Protein AF-A0A959ICY2-F1 (afdb_monomer_lite)

Sequence (120 aa):
MSKNLSSLSGRKGLTDNLFERIGELSEKNGAPDKQDLQKLAEEFLVGPANVYGSSTFYDFTRPENQGKKVYVCNGTACMVAGTQDGLKKELAKHFAPEEIGEMCCLGRCHENGAFFYDGR

pLDDT: mean 92.26, std 6.32, range [47.78, 98.12]

Foldseek 3Di:
DDDDPVCLQPVVDPVDGLLVQLLVCLVPFQEHDLVSLVVSCVVSVHDSVVSLVSQCPDRSHRPLQGQAFKAWEPEPLLVVLVCRVVLLVVVVVPDPNSNYHYDYDDVPSVVSRDMDGPRD

Structure (mmCIF, N/CA/C/O backbone):
data_AF-A0A959ICY2-F1
#
_entry.id   AF-A0A959ICY2-F1
#
loop_
_atom_site.group_PDB
_atom_site.id
_atom_site.type_symbol
_atom_site.label_atom_id
_atom_site.label_alt_id
_atom_site.label_comp_id
_atom_site.label_asym_id
_atom_site.label_entity_id
_atom_site.label_seq_id
_atom_site.pdbx_PDB_ins_code
_atom_site.Cartn_x
_atom_site.Cartn_y
_atom_site.Cartn_z
_atom_site.occupancy
_atom_site.B_iso_or_equiv
_atom_site.auth_seq_id
_atom_site.auth_comp_id
_atom_site.auth_asym_id
_atom_site.auth_atom_id
_atom_site.pdbx_PDB_model_num
ATOM 1 N N . MET A 1 1 ? -13.993 3.990 32.971 1.00 47.78 1 MET A N 1
ATOM 2 C CA . MET A 1 1 ? -12.517 3.884 33.033 1.00 47.78 1 MET A CA 1
ATOM 3 C C . MET A 1 1 ? -11.969 4.125 31.643 1.00 47.78 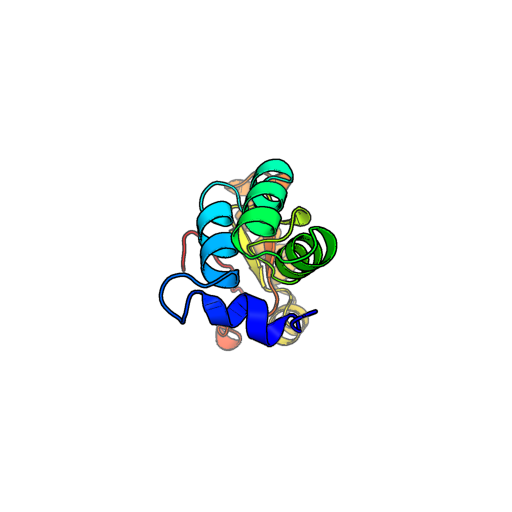1 MET A C 1
ATOM 5 O O . MET A 1 1 ? -12.411 3.431 30.733 1.00 47.78 1 MET A O 1
ATOM 9 N N . SER A 1 2 ? -11.057 5.084 31.463 1.00 57.38 2 SER A N 1
ATOM 10 C CA . SER A 1 2 ? -10.283 5.143 30.221 1.00 57.38 2 SER A CA 1
ATOM 11 C C . SER A 1 2 ? -9.389 3.902 30.169 1.00 57.38 2 SER A C 1
ATOM 13 O O . SER A 1 2 ? -8.696 3.577 31.132 1.00 57.38 2 SER A O 1
ATOM 15 N N . LYS A 1 3 ? -9.477 3.146 29.078 1.00 78.62 3 LYS A N 1
ATOM 16 C CA . LYS A 1 3 ? -8.552 2.050 28.784 1.00 78.62 3 LYS A CA 1
ATOM 17 C C . LYS A 1 3 ? -7.553 2.566 27.758 1.00 78.62 3 LYS A C 1
ATOM 19 O O . LYS A 1 3 ? -7.921 3.356 26.892 1.00 78.62 3 LYS A O 1
ATOM 24 N N . ASN A 1 4 ? -6.295 2.158 27.876 1.00 89.44 4 ASN A N 1
ATOM 25 C CA . ASN A 1 4 ? -5.293 2.506 26.872 1.00 89.44 4 ASN A CA 1
ATOM 26 C C . ASN A 1 4 ? -5.572 1.769 25.545 1.00 89.44 4 ASN A C 1
ATOM 28 O O . ASN A 1 4 ? -6.324 0.792 25.507 1.00 89.44 4 ASN A O 1
ATOM 32 N N . LEU A 1 5 ? -4.961 2.242 24.455 1.00 87.44 5 LEU A N 1
ATOM 33 C CA . LEU A 1 5 ? -5.186 1.702 23.109 1.00 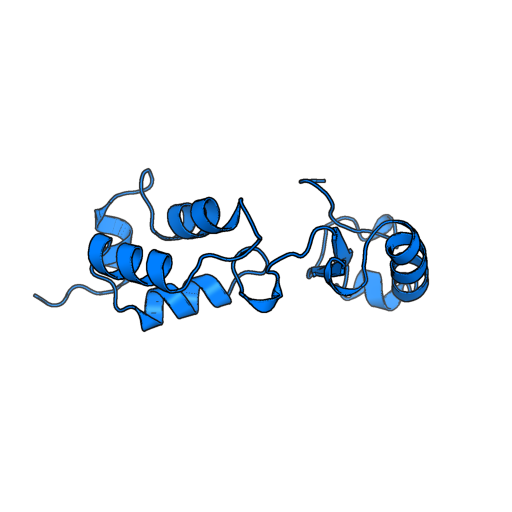87.44 5 LEU A CA 1
ATOM 34 C C . LEU A 1 5 ? -4.831 0.217 23.002 1.00 87.44 5 LEU A C 1
ATOM 36 O O . LEU A 1 5 ? -5.570 -0.544 22.386 1.00 87.44 5 LEU A O 1
ATOM 40 N N . SER A 1 6 ? -3.752 -0.216 23.655 1.00 85.50 6 SER A N 1
ATOM 41 C CA . SER A 1 6 ? -3.345 -1.624 23.680 1.00 85.50 6 SER A CA 1
ATOM 42 C C . SER A 1 6 ? -4.409 -2.516 24.325 1.00 85.50 6 SER A C 1
ATOM 44 O O . SER A 1 6 ? -4.728 -3.577 23.798 1.00 85.50 6 SER A O 1
ATOM 46 N N . SER A 1 7 ? -5.016 -2.073 25.430 1.00 89.31 7 SER A N 1
ATOM 47 C CA . SER A 1 7 ? -6.097 -2.799 26.104 1.00 89.31 7 SER A CA 1
ATOM 48 C C . SER A 1 7 ? -7.382 -2.836 25.277 1.00 89.31 7 SER A C 1
ATOM 50 O O . SER A 1 7 ? -8.113 -3.822 25.354 1.00 89.31 7 SER A O 1
ATOM 52 N N . LEU A 1 8 ? -7.674 -1.775 24.521 1.00 88.06 8 LEU A N 1
ATOM 53 C CA . LEU A 1 8 ? -8.831 -1.713 23.628 1.00 88.06 8 LEU A CA 1
ATOM 54 C C . LEU A 1 8 ? -8.654 -2.639 22.423 1.00 88.06 8 LEU A C 1
ATOM 56 O O . LEU A 1 8 ? -9.523 -3.469 22.173 1.00 88.06 8 LEU A O 1
ATOM 60 N N . SER A 1 9 ? -7.501 -2.563 21.756 1.00 85.62 9 SER A N 1
ATOM 61 C CA . SER A 1 9 ? -7.153 -3.429 20.627 1.00 85.62 9 SER A CA 1
ATOM 62 C C . SER A 1 9 ? -7.152 -4.910 21.029 1.00 85.62 9 SER A C 1
ATOM 64 O O . SER A 1 9 ? -7.782 -5.735 20.375 1.00 85.62 9 SER A O 1
ATOM 66 N N . GLY A 1 10 ? -6.565 -5.249 22.183 1.00 86.38 10 GLY A N 1
ATOM 67 C CA . GLY A 1 10 ? -6.529 -6.627 22.682 1.00 86.38 10 GLY A CA 1
ATOM 68 C C . GLY A 1 10 ? -7.867 -7.181 23.193 1.00 86.38 10 GLY A C 1
ATOM 69 O O . GLY A 1 10 ? -7.956 -8.374 23.474 1.00 86.38 10 GLY A O 1
ATOM 70 N N . ARG A 1 11 ? -8.921 -6.361 23.332 1.00 87.75 11 ARG A N 1
ATOM 71 C CA . ARG A 1 11 ? -10.208 -6.782 23.923 1.00 87.75 11 ARG A CA 1
ATOM 72 C C . ARG A 1 11 ? -10.913 -7.869 23.111 1.00 87.75 11 ARG A C 1
ATOM 74 O O . ARG A 1 11 ? -11.597 -8.703 23.699 1.00 87.75 11 ARG A O 1
ATOM 81 N N . LYS A 1 12 ? -10.787 -7.819 21.785 1.00 87.00 12 LYS A N 1
ATOM 82 C CA . LYS A 1 12 ? -11.383 -8.788 20.856 1.00 87.00 12 LYS A CA 1
ATOM 83 C C . LYS A 1 12 ? -10.501 -10.036 20.651 1.00 87.00 12 LYS A C 1
ATOM 85 O O . LYS A 1 12 ? -10.930 -10.989 20.012 1.00 87.00 12 LYS A O 1
ATOM 90 N N . GLY A 1 13 ? -9.313 -10.076 21.265 1.00 87.50 13 GLY A N 1
ATOM 91 C CA . GLY A 1 13 ? -8.365 -11.183 21.143 1.00 87.50 13 GLY A CA 1
ATOM 92 C C . GLY A 1 13 ? -7.574 -11.152 19.834 1.00 87.50 13 GLY A C 1
ATOM 93 O O . GLY A 1 13 ? -7.548 -10.146 19.133 1.00 87.50 13 GLY A O 1
ATOM 94 N N . LEU A 1 14 ? -6.893 -12.259 19.526 1.00 85.38 14 LEU A N 1
ATOM 95 C CA . LEU A 1 14 ? -6.075 -12.386 18.312 1.00 85.38 14 LEU A CA 1
ATOM 96 C C . LEU A 1 14 ? -6.900 -12.732 17.066 1.00 85.38 14 LEU A C 1
ATOM 98 O O . LEU A 1 14 ? -6.459 -12.442 15.964 1.00 85.38 14 LEU A O 1
ATOM 102 N N . THR A 1 15 ? -8.081 -13.331 17.243 1.00 86.12 15 THR A N 1
ATOM 103 C CA . THR A 1 15 ? -8.941 -13.819 16.151 1.00 86.12 15 THR A CA 1
ATOM 104 C C . THR A 1 15 ? -9.741 -12.728 15.446 1.00 86.12 15 THR A C 1
ATOM 106 O O . THR A 1 15 ? -10.171 -12.932 14.324 1.00 86.12 15 THR A O 1
ATOM 109 N N . ASP A 1 16 ? -10.015 -11.615 16.127 1.00 89.81 16 ASP A N 1
ATOM 110 C CA . ASP A 1 16 ? -10.754 -10.466 15.590 1.00 89.81 16 ASP A CA 1
ATOM 111 C C . ASP A 1 16 ? -9.983 -9.199 15.970 1.00 89.81 16 ASP A C 1
ATOM 113 O O . ASP A 1 16 ? -10.372 -8.444 16.860 1.00 89.81 16 ASP A O 1
ATOM 117 N N . ASN A 1 17 ? -8.792 -9.033 15.393 1.00 92.25 17 ASN A N 1
ATOM 118 C CA . ASN A 1 17 ? -7.896 -7.935 15.745 1.00 92.25 17 ASN A CA 1
ATOM 119 C C . ASN A 1 17 ? -8.017 -6.765 14.753 1.00 92.25 17 ASN A C 1
ATOM 121 O O . ASN A 1 17 ? -8.251 -6.947 13.561 1.00 92.25 17 ASN A O 1
ATOM 125 N N . LEU A 1 18 ? -7.813 -5.543 15.254 1.00 93.25 18 LEU A N 1
ATOM 126 C CA . LEU A 1 18 ? -7.998 -4.309 14.482 1.00 93.25 18 LEU A CA 1
ATOM 127 C C . LEU A 1 18 ? -7.155 -4.268 13.195 1.00 93.25 18 LEU A C 1
ATOM 129 O O . LEU A 1 18 ? -7.618 -3.752 12.183 1.00 93.25 18 LEU A O 1
ATOM 133 N N . PHE A 1 19 ? -5.924 -4.782 13.228 1.00 93.12 19 PHE A N 1
ATOM 134 C CA . PHE A 1 19 ? -5.002 -4.702 12.092 1.00 93.12 19 PHE A CA 1
ATOM 135 C C . PHE A 1 19 ? -5.399 -5.651 10.963 1.00 93.12 19 PHE A C 1
ATOM 137 O O . PHE A 1 19 ? -5.370 -5.253 9.802 1.00 93.12 19 PHE A O 1
ATOM 144 N N . GLU A 1 20 ? -5.825 -6.866 11.299 1.00 93.62 20 GLU A N 1
ATOM 145 C CA . GLU A 1 20 ? -6.365 -7.827 10.336 1.00 93.62 20 GLU A CA 1
ATOM 146 C C . GLU A 1 20 ? -7.626 -7.276 9.672 1.00 93.62 20 GLU A C 1
ATOM 148 O O . GLU A 1 20 ? -7.705 -7.255 8.451 1.00 93.62 20 GLU A O 1
ATOM 153 N N . ARG A 1 21 ? -8.537 -6.673 10.446 1.00 94.25 21 ARG A N 1
ATOM 154 C CA . ARG A 1 21 ? -9.739 -6.022 9.899 1.00 94.25 21 ARG A CA 1
ATOM 155 C C . ARG A 1 21 ? -9.416 -4.855 8.960 1.00 94.25 21 ARG A C 1
ATOM 157 O O . ARG A 1 21 ? -10.099 -4.671 7.957 1.00 94.25 21 ARG A O 1
ATOM 164 N N . ILE A 1 22 ? -8.379 -4.066 9.255 1.00 95.31 22 ILE A N 1
ATOM 165 C CA . ILE A 1 22 ? -7.882 -3.028 8.332 1.00 95.31 22 ILE A CA 1
ATOM 166 C C . ILE A 1 22 ? -7.338 -3.675 7.046 1.00 95.31 22 ILE A C 1
ATOM 168 O O . ILE A 1 22 ? -7.634 -3.192 5.951 1.00 95.31 22 ILE A O 1
ATOM 172 N N . GLY A 1 23 ? -6.574 -4.764 7.166 1.00 94.31 23 GLY A N 1
ATOM 173 C CA . GLY A 1 23 ? -6.046 -5.528 6.033 1.00 94.31 23 GLY A CA 1
AT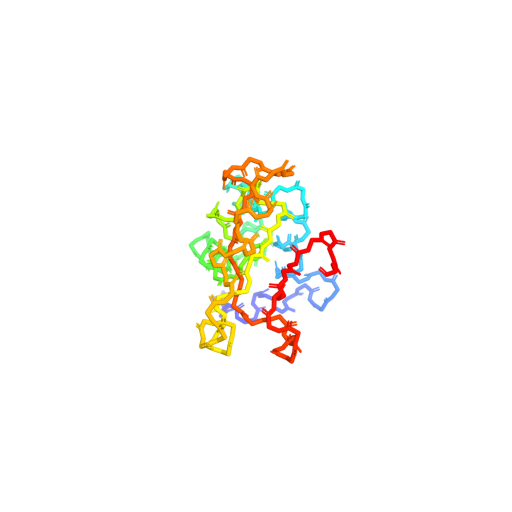OM 174 C C . GLY A 1 23 ? -7.150 -6.087 5.133 1.00 94.31 23 GLY A C 1
ATOM 175 O O . GLY A 1 23 ? -7.153 -5.800 3.940 1.00 94.31 23 GLY A O 1
ATOM 176 N N . GLU A 1 24 ? -8.135 -6.777 5.711 1.00 94.00 24 GLU A N 1
ATOM 177 C CA . GLU A 1 24 ? -9.301 -7.341 5.011 1.00 94.00 24 GLU A CA 1
ATOM 178 C C . GLU A 1 24 ? -10.069 -6.280 4.210 1.00 94.00 24 GLU A C 1
ATOM 180 O O . GLU A 1 24 ? -10.441 -6.495 3.056 1.00 94.00 24 GLU A O 1
ATOM 185 N N . LEU A 1 25 ? -10.291 -5.097 4.795 1.00 94.62 25 LEU A N 1
ATOM 186 C CA . LEU A 1 25 ? -10.945 -3.991 4.087 1.00 94.62 25 LEU A CA 1
ATOM 187 C C . LEU A 1 25 ? -10.105 -3.458 2.917 1.00 94.62 25 LEU A C 1
ATOM 189 O O . LEU A 1 25 ? -10.662 -2.919 1.962 1.00 94.62 25 LEU A O 1
ATOM 193 N N . SER A 1 26 ? -8.783 -3.613 2.985 1.00 93.44 26 SER A N 1
ATOM 194 C CA . SER A 1 26 ? -7.844 -3.138 1.967 1.00 93.44 26 SER A CA 1
ATOM 195 C C . SER A 1 26 ? -7.678 -4.115 0.800 1.00 93.44 26 SER A C 1
ATOM 197 O O . SER A 1 26 ? -7.251 -3.693 -0.271 1.00 93.44 26 SER A O 1
ATOM 199 N N . GLU A 1 27 ? -8.056 -5.391 0.942 1.00 90.19 27 GLU A N 1
ATOM 200 C CA . GLU A 1 27 ? -7.868 -6.420 -0.099 1.00 90.19 27 GLU A CA 1
ATOM 201 C C . GLU A 1 27 ? -8.535 -6.072 -1.438 1.00 90.19 27 GLU A C 1
ATOM 203 O O . GLU A 1 27 ? -8.062 -6.474 -2.500 1.00 90.19 27 GLU A O 1
ATOM 208 N N . LYS A 1 28 ? -9.635 -5.310 -1.414 1.00 84.31 28 LYS A N 1
ATOM 209 C CA . LYS A 1 28 ? -10.396 -4.992 -2.631 1.00 84.31 28 LYS A CA 1
ATOM 210 C C . LYS A 1 28 ? -9.709 -3.981 -3.543 1.00 84.31 28 LYS A C 1
ATOM 212 O O . LYS A 1 28 ? -9.838 -4.083 -4.760 1.00 84.31 28 LYS A O 1
ATOM 217 N N . ASN A 1 29 ? -9.084 -2.955 -2.977 1.00 84.56 29 ASN A N 1
ATOM 218 C CA . ASN A 1 29 ? -8.628 -1.784 -3.732 1.00 84.56 29 ASN A CA 1
ATOM 219 C C . ASN A 1 29 ? -7.316 -1.178 -3.203 1.00 84.56 29 ASN A C 1
ATOM 221 O O . ASN A 1 29 ? -6.921 -0.129 -3.701 1.00 84.56 29 ASN A O 1
ATOM 225 N N . GLY A 1 30 ? -6.651 -1.796 -2.225 1.00 87.75 30 GLY A N 1
ATOM 226 C CA . GLY A 1 30 ? -5.381 -1.342 -1.651 1.00 87.75 30 GLY A CA 1
ATOM 227 C C . GLY A 1 30 ? -5.493 -0.295 -0.538 1.00 87.75 30 GLY A C 1
ATOM 228 O O . GLY A 1 30 ? -4.461 0.124 -0.019 1.00 87.75 30 GLY A O 1
ATOM 229 N N . ALA A 1 31 ? -6.703 0.148 -0.170 1.00 92.75 31 ALA A N 1
ATOM 230 C CA . ALA A 1 31 ? -6.913 1.029 0.980 1.00 92.75 31 ALA A CA 1
ATOM 231 C C . ALA A 1 31 ? -8.385 1.048 1.440 1.00 92.75 31 ALA A C 1
ATOM 233 O O . ALA A 1 31 ? -9.288 1.186 0.615 1.00 92.75 31 ALA A O 1
ATOM 234 N N . PRO A 1 32 ? -8.657 1.021 2.751 1.00 93.81 32 PRO A N 1
ATOM 235 C CA . PRO A 1 32 ? -10.017 1.072 3.265 1.00 93.81 32 PRO A CA 1
ATOM 236 C C . PRO A 1 32 ? -10.601 2.487 3.142 1.00 93.81 32 PRO A C 1
ATOM 238 O O . PRO A 1 32 ? -9.916 3.493 3.352 1.00 93.81 32 PRO A O 1
ATOM 241 N N . ASP A 1 33 ? -11.901 2.578 2.869 1.00 92.94 33 ASP A N 1
ATOM 242 C CA . ASP A 1 33 ? -12.587 3.866 2.804 1.00 92.94 33 ASP A CA 1
ATOM 243 C C . ASP A 1 33 ? -12.751 4.489 4.198 1.00 92.94 33 ASP A C 1
ATOM 245 O O . ASP A 1 33 ? -12.910 3.810 5.217 1.00 92.94 33 ASP A O 1
ATOM 249 N N . LYS A 1 34 ? -12.804 5.827 4.256 1.00 92.94 34 LYS A N 1
ATOM 250 C CA . LYS A 1 34 ? -12.966 6.571 5.522 1.00 92.94 34 LYS A CA 1
ATOM 251 C C . LYS A 1 34 ? -14.204 6.143 6.315 1.00 92.94 34 LYS A C 1
ATOM 253 O O . LYS A 1 34 ? -14.175 6.157 7.542 1.00 92.94 34 LYS A O 1
ATOM 258 N N . GLN A 1 35 ? -15.285 5.777 5.624 1.00 95.56 35 GLN A N 1
ATOM 259 C CA . GLN A 1 35 ? -16.513 5.305 6.264 1.00 95.56 35 GLN A CA 1
ATOM 260 C C . GLN A 1 35 ? -16.318 3.955 6.961 1.00 95.56 35 GLN A C 1
ATOM 262 O O . GLN A 1 35 ? -16.881 3.743 8.032 1.00 95.56 35 GLN A O 1
ATOM 267 N N . ASP A 1 36 ? -15.512 3.059 6.398 1.00 95.56 36 ASP A N 1
ATOM 268 C CA . ASP A 1 36 ? -15.265 1.750 7.000 1.00 95.56 36 ASP A CA 1
ATOM 269 C C . ASP A 1 36 ? -14.276 1.847 8.163 1.00 95.56 36 ASP A C 1
ATOM 271 O O . ASP A 1 36 ? -14.499 1.242 9.212 1.00 95.56 36 ASP A O 1
ATOM 275 N N . LEU A 1 37 ? -13.266 2.717 8.053 1.00 95.69 37 LEU A N 1
ATOM 276 C CA . LEU A 1 37 ? -12.391 3.055 9.181 1.00 95.69 37 LEU A CA 1
ATOM 277 C C . LEU A 1 37 ? -13.168 3.680 10.351 1.00 95.69 37 LEU A C 1
ATOM 279 O O . LEU A 1 37 ? -12.867 3.399 11.511 1.00 95.69 37 LEU A O 1
ATOM 283 N N . GLN A 1 38 ? -14.188 4.495 10.064 1.00 96.81 38 GLN A N 1
ATOM 284 C CA . GLN A 1 38 ? -15.066 5.065 11.087 1.00 96.81 38 GLN A CA 1
ATOM 285 C C . GLN A 1 38 ? -15.884 3.979 11.804 1.00 96.81 38 GLN A C 1
ATOM 287 O O . GLN A 1 38 ? -15.957 3.983 13.032 1.00 96.81 38 GLN A O 1
ATOM 292 N N . LYS A 1 39 ? -16.441 3.010 11.067 1.00 97.06 39 LYS A N 1
ATOM 293 C CA . LYS A 1 39 ? -17.151 1.865 11.668 1.00 97.06 39 LYS A CA 1
ATOM 294 C C . LYS A 1 39 ? -16.221 1.021 12.544 1.00 97.06 39 LYS A C 1
ATOM 296 O O . LYS A 1 39 ? -16.603 0.645 13.648 1.00 97.06 39 LYS A O 1
ATOM 301 N N . LEU A 1 40 ? -14.987 0.769 12.094 1.00 95.56 40 LEU A N 1
ATOM 302 C CA . LEU A 1 40 ? -13.987 0.048 12.891 1.00 95.56 40 LEU A CA 1
ATOM 303 C C . LEU A 1 40 ? -13.617 0.793 14.177 1.00 95.56 40 LEU A C 1
ATOM 305 O O . LEU A 1 40 ? -13.476 0.175 15.231 1.00 95.56 40 LEU A O 1
ATOM 309 N N . ALA A 1 41 ? -13.481 2.117 14.113 1.00 95.56 41 ALA A N 1
ATOM 310 C CA . ALA A 1 41 ? -13.217 2.947 15.285 1.00 95.56 41 ALA A CA 1
ATOM 311 C C . ALA A 1 41 ? -14.304 2.778 16.361 1.00 95.56 41 ALA A C 1
ATOM 313 O O . ALA A 1 41 ? -13.995 2.585 17.541 1.00 95.56 41 ALA A O 1
ATOM 314 N N . GLU A 1 42 ? -15.571 2.775 15.946 1.00 95.56 42 GLU A N 1
ATOM 315 C CA . GLU A 1 42 ? -16.717 2.541 16.828 1.00 95.56 42 GLU A CA 1
ATOM 316 C C . GLU A 1 42 ? -16.727 1.112 17.390 1.00 95.56 42 GLU A C 1
ATOM 318 O O . GLU A 1 42 ? -16.907 0.930 18.595 1.00 95.56 42 GLU A O 1
ATOM 323 N N . GLU A 1 43 ? -16.458 0.104 16.558 1.00 94.31 43 GLU A N 1
ATOM 324 C CA . GLU A 1 43 ? -16.447 -1.302 16.972 1.00 94.31 43 GLU A CA 1
ATOM 325 C C . GLU A 1 43 ? -15.357 -1.612 18.015 1.00 94.31 43 GLU A C 1
ATOM 327 O O . GLU A 1 43 ? -15.611 -2.275 19.028 1.00 94.31 43 GLU A O 1
ATOM 332 N N . PHE A 1 44 ? -14.139 -1.115 17.792 1.00 93.62 44 PHE A N 1
ATOM 333 C CA . PHE A 1 44 ? -12.993 -1.355 18.673 1.00 93.62 44 PHE A CA 1
ATOM 334 C C . PHE A 1 44 ? -12.908 -0.353 19.834 1.00 93.62 44 PHE A C 1
ATOM 336 O O . PHE A 1 44 ? -12.049 -0.491 20.709 1.00 93.62 44 PHE A O 1
ATOM 343 N N . LEU A 1 45 ? -13.818 0.629 19.885 1.00 93.75 45 LEU A N 1
ATOM 344 C CA . LEU A 1 45 ? -13.821 1.743 20.841 1.00 93.75 45 LEU A CA 1
ATOM 345 C C . LEU A 1 45 ? -12.505 2.539 20.829 1.00 93.75 45 LEU A C 1
ATOM 347 O O . LEU A 1 45 ? -12.055 3.038 21.863 1.00 93.75 45 LEU A O 1
ATOM 351 N N . VAL A 1 46 ? -11.881 2.646 19.656 1.00 93.06 46 VAL A N 1
ATOM 352 C CA . VAL A 1 46 ? -10.628 3.369 19.422 1.00 93.06 46 VAL A CA 1
ATOM 353 C C . VAL A 1 46 ? -10.943 4.656 18.667 1.00 93.06 46 VAL A C 1
ATOM 355 O O . VAL A 1 46 ? -11.762 4.666 17.759 1.00 93.06 46 VAL A O 1
ATOM 358 N N . GLY A 1 47 ? -10.292 5.766 19.022 1.00 94.25 47 GLY A N 1
ATOM 359 C CA . GLY A 1 47 ? -10.520 7.041 18.333 1.00 94.25 47 GLY A CA 1
ATOM 360 C C . GLY A 1 47 ? -10.254 6.949 16.815 1.00 94.25 47 GLY A C 1
ATOM 361 O O . GLY A 1 47 ? -9.224 6.379 16.442 1.00 94.25 47 GLY A O 1
ATOM 362 N N . PRO A 1 48 ? -11.090 7.559 15.946 1.00 95.50 48 PRO A N 1
ATOM 363 C CA . PRO A 1 48 ? -10.940 7.479 14.486 1.00 95.50 48 PRO A CA 1
ATOM 364 C C . PRO A 1 48 ? -9.560 7.895 13.972 1.00 95.50 48 PRO A C 1
ATOM 366 O O . PRO A 1 48 ? -9.036 7.287 13.046 1.00 95.50 48 PRO A O 1
ATOM 369 N N . ALA A 1 49 ? -8.927 8.881 14.616 1.00 95.19 49 ALA A N 1
ATOM 370 C CA . ALA A 1 49 ? -7.574 9.315 14.275 1.00 95.19 49 ALA A CA 1
ATOM 371 C C . ALA A 1 49 ? -6.525 8.200 14.444 1.00 95.19 49 ALA A C 1
ATOM 373 O O . ALA A 1 49 ? -5.613 8.096 13.630 1.00 95.19 49 ALA A O 1
ATOM 374 N N . ASN A 1 50 ? -6.663 7.343 15.462 1.00 94.44 50 ASN A N 1
ATOM 375 C CA . ASN A 1 50 ? -5.738 6.229 15.685 1.00 94.44 50 ASN A CA 1
ATOM 376 C C . ASN A 1 50 ? -5.953 5.111 14.658 1.00 94.44 50 ASN A C 1
ATOM 378 O O . ASN A 1 50 ? -4.983 4.528 14.182 1.00 94.44 50 ASN A O 1
ATOM 382 N N . VAL A 1 51 ? -7.212 4.826 14.304 1.00 95.25 51 VAL A N 1
ATOM 383 C CA . VAL A 1 51 ? -7.542 3.832 13.271 1.00 95.25 51 VAL A CA 1
ATOM 384 C C . VAL A 1 51 ? -7.049 4.304 11.902 1.00 95.25 51 VAL A C 1
ATOM 386 O O . VAL A 1 51 ? -6.345 3.564 11.221 1.00 95.25 51 VAL A O 1
ATOM 389 N N . TYR A 1 52 ? -7.321 5.562 11.543 1.00 95.62 52 TYR A N 1
ATOM 390 C CA . TYR A 1 52 ? -6.812 6.167 10.314 1.00 95.62 52 TYR A CA 1
ATOM 391 C C . TYR A 1 52 ? -5.281 6.183 10.282 1.00 95.62 52 TYR A C 1
ATOM 393 O O . TYR A 1 52 ? -4.693 5.691 9.327 1.00 95.62 52 TYR A O 1
ATOM 401 N N . GLY A 1 53 ? -4.632 6.660 11.349 1.00 95.12 53 GLY A N 1
ATOM 402 C CA . GLY A 1 53 ? -3.171 6.693 11.437 1.00 95.12 53 GLY A CA 1
ATOM 403 C C . GLY A 1 53 ? -2.530 5.310 11.302 1.00 95.12 53 GLY A C 1
ATOM 404 O O . GLY A 1 53 ? -1.522 5.171 10.612 1.00 95.12 53 GLY A O 1
ATOM 405 N N . SER A 1 54 ? -3.148 4.279 11.889 1.00 94.06 54 SER A N 1
ATOM 406 C CA . SER A 1 54 ? -2.701 2.888 11.734 1.00 94.06 54 SER A CA 1
ATOM 407 C C . SER A 1 54 ? -2.852 2.409 10.288 1.00 94.06 54 SER A C 1
ATOM 409 O O . SER A 1 54 ? -1.926 1.815 9.746 1.00 94.06 54 SER A O 1
ATOM 411 N N . SER A 1 55 ? -3.983 2.711 9.639 1.00 94.69 55 SER A N 1
ATOM 412 C CA . SER A 1 55 ? -4.225 2.356 8.234 1.00 94.69 55 SER A CA 1
ATOM 413 C C . SER A 1 55 ? -3.234 3.030 7.289 1.00 94.69 55 SER A C 1
ATOM 415 O O . SER A 1 55 ? -2.741 2.400 6.364 1.00 94.69 55 SER A O 1
ATOM 417 N N . THR A 1 56 ? -2.886 4.295 7.515 1.00 94.69 56 THR A N 1
ATOM 418 C CA . THR A 1 56 ? -1.953 5.020 6.636 1.00 94.69 56 THR A CA 1
ATOM 419 C C . THR A 1 56 ? -0.488 4.625 6.818 1.00 94.69 56 THR A C 1
ATOM 421 O O . THR A 1 56 ? 0.358 5.066 6.047 1.00 94.69 56 THR A O 1
ATOM 424 N N . PHE A 1 57 ? -0.161 3.840 7.849 1.00 93.00 57 PHE A N 1
ATOM 425 C CA . PHE A 1 57 ? 1.224 3.509 8.175 1.00 93.00 57 PHE A CA 1
ATOM 426 C C . PHE A 1 57 ? 1.815 2.428 7.262 1.00 93.00 57 PHE A C 1
ATOM 428 O O . PHE A 1 57 ? 2.997 2.489 6.929 1.00 93.00 57 PHE A O 1
ATOM 435 N N . TYR A 1 58 ? 1.014 1.436 6.867 1.00 90.44 58 TYR A N 1
ATOM 436 C CA . TYR A 1 58 ? 1.486 0.299 6.079 1.00 90.44 58 TYR A CA 1
ATOM 437 C C . TYR A 1 58 ? 1.262 0.514 4.583 1.00 90.44 58 TYR A C 1
ATOM 439 O O . TYR A 1 58 ? 0.265 1.103 4.166 1.00 90.44 58 TYR A O 1
ATOM 447 N N . ASP A 1 59 ? 2.173 -0.020 3.767 1.00 86.69 59 ASP A N 1
ATOM 448 C CA . ASP A 1 59 ? 2.123 0.109 2.310 1.00 86.69 59 ASP A CA 1
ATOM 449 C C . ASP A 1 59 ? 0.769 -0.366 1.751 1.00 86.69 59 ASP A C 1
ATOM 451 O O . ASP A 1 59 ? 0.120 0.359 1.011 1.00 86.69 59 ASP A O 1
ATOM 455 N N . PHE A 1 60 ? 0.276 -1.541 2.134 1.00 87.25 60 PHE A N 1
ATOM 456 C CA . PHE A 1 60 ? -0.937 -2.119 1.531 1.00 87.25 60 PHE A CA 1
ATOM 457 C C . PHE A 1 60 ? -2.269 -1.588 2.067 1.00 87.25 60 PHE A C 1
ATOM 459 O O . PHE A 1 60 ? -3.318 -2.091 1.677 1.00 87.25 60 PHE A O 1
ATOM 466 N N . THR A 1 61 ? -2.240 -0.612 2.974 1.00 93.38 61 THR A N 1
ATOM 467 C CA . THR A 1 61 ? -3.453 -0.078 3.613 1.00 93.38 61 THR A CA 1
ATOM 468 C C . THR A 1 61 ?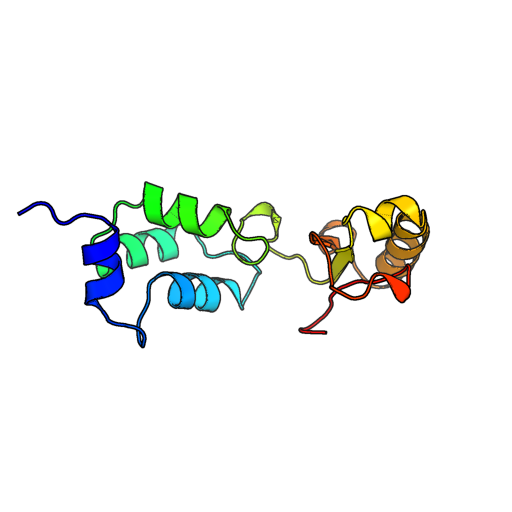 -3.528 1.449 3.550 1.00 93.38 61 THR A C 1
ATOM 470 O O . THR A 1 61 ? -4.489 2.043 4.052 1.00 93.38 61 THR A O 1
ATOM 473 N N . ARG A 1 62 ? -2.519 2.108 2.958 1.00 92.94 62 ARG A N 1
ATOM 474 C CA . ARG A 1 62 ? -2.472 3.568 2.830 1.00 92.94 62 ARG A CA 1
ATOM 475 C C . ARG A 1 62 ? -3.214 4.051 1.574 1.00 92.94 62 ARG A C 1
ATOM 477 O O . ARG A 1 62 ? -3.100 3.418 0.523 1.00 92.94 62 ARG A O 1
ATOM 484 N N . PRO A 1 63 ? -3.890 5.210 1.626 1.00 92.75 63 PRO A N 1
ATOM 485 C CA . PRO A 1 63 ? -4.623 5.771 0.489 1.00 92.75 63 PRO A CA 1
ATOM 486 C C . PRO A 1 63 ? -3.796 5.934 -0.793 1.00 92.75 63 PRO A C 1
ATOM 488 O O . PRO A 1 63 ? -4.315 5.773 -1.890 1.00 92.75 63 PRO A O 1
ATOM 491 N N . GLU A 1 64 ? -2.499 6.221 -0.685 1.00 91.44 64 GLU A N 1
ATOM 492 C CA . GLU A 1 64 ? -1.607 6.424 -1.834 1.00 91.44 64 GLU A CA 1
ATOM 493 C C . GLU A 1 64 ? -1.393 5.145 -2.657 1.00 91.44 64 GLU A C 1
ATOM 495 O O . GLU A 1 64 ? -1.012 5.211 -3.828 1.00 91.44 64 GLU A O 1
ATOM 500 N N . ASN A 1 65 ? -1.635 3.983 -2.044 1.00 90.12 65 ASN A N 1
ATOM 501 C CA . ASN A 1 65 ? -1.557 2.686 -2.699 1.00 90.12 65 ASN A CA 1
ATOM 502 C C . ASN A 1 65 ? -2.918 2.190 -3.209 1.00 90.12 65 ASN A C 1
ATOM 504 O O . ASN A 1 65 ? -2.994 1.097 -3.774 1.00 90.12 65 ASN A O 1
ATOM 508 N N . GLN A 1 66 ? -3.972 3.000 -3.084 1.00 91.94 66 GLN A N 1
ATOM 509 C CA . GLN A 1 66 ? -5.279 2.673 -3.628 1.00 91.94 66 GLN A CA 1
ATOM 510 C C . GLN A 1 66 ? -5.217 2.559 -5.161 1.00 91.94 66 GLN A C 1
ATOM 512 O O . GLN A 1 66 ? -4.694 3.435 -5.850 1.00 91.94 66 GLN A O 1
ATOM 517 N N . GLY A 1 67 ? -5.738 1.458 -5.704 1.00 92.38 67 GLY A N 1
ATOM 518 C CA . GLY A 1 67 ? -5.750 1.168 -7.142 1.00 92.38 67 GLY A CA 1
ATOM 519 C C . GLY A 1 67 ? -4.413 0.699 -7.726 1.00 92.38 67 GLY A C 1
ATOM 520 O O . GLY A 1 67 ? -4.356 0.377 -8.914 1.00 92.38 67 GLY A O 1
ATOM 521 N N . LYS A 1 68 ? -3.345 0.614 -6.922 1.00 94.06 68 LYS A N 1
ATOM 522 C CA . LYS A 1 68 ? -2.073 0.027 -7.359 1.00 94.06 68 LYS A CA 1
ATOM 523 C C . LYS A 1 68 ? -2.230 -1.482 -7.542 1.00 94.06 68 LYS A C 1
ATOM 525 O O . LYS A 1 68 ? -2.853 -2.153 -6.726 1.00 94.06 68 LYS A O 1
ATOM 530 N N . LYS A 1 69 ? -1.661 -2.012 -8.623 1.00 94.38 69 LYS A N 1
ATOM 531 C CA . LYS A 1 69 ? -1.710 -3.441 -8.980 1.00 94.38 69 LYS A CA 1
ATOM 532 C C . LYS A 1 69 ? -0.340 -4.098 -8.959 1.00 94.38 69 LYS A C 1
ATOM 534 O O . LYS A 1 69 ? -0.243 -5.293 -8.698 1.00 94.38 69 LYS A O 1
ATOM 539 N N . VAL A 1 70 ? 0.708 -3.330 -9.247 1.00 95.94 70 VAL A N 1
ATOM 540 C CA . VAL A 1 70 ? 2.091 -3.808 -9.292 1.00 95.94 70 VAL A CA 1
ATOM 541 C C . VAL A 1 70 ? 3.001 -2.840 -8.552 1.00 95.94 70 VAL A C 1
ATOM 543 O O . VAL A 1 70 ? 2.816 -1.627 -8.640 1.00 95.94 70 VAL A O 1
ATOM 546 N N . TYR A 1 71 ? 3.988 -3.363 -7.827 1.00 95.44 71 TYR A N 1
ATOM 547 C CA . TYR A 1 71 ? 4.869 -2.553 -6.988 1.00 95.44 71 TYR A CA 1
ATOM 548 C C . TYR A 1 71 ? 6.330 -2.792 -7.323 1.00 95.44 71 TYR A C 1
ATOM 550 O O . TYR A 1 71 ? 6.817 -3.916 -7.265 1.00 95.44 71 TYR A O 1
ATOM 558 N N . VAL A 1 72 ? 7.042 -1.719 -7.633 1.00 96.00 72 VAL A N 1
ATOM 559 C CA . VAL A 1 72 ? 8.471 -1.744 -7.942 1.00 96.00 72 VAL A CA 1
ATOM 560 C C . VAL A 1 72 ? 9.289 -1.638 -6.654 1.00 96.00 72 VAL A C 1
ATOM 562 O O . VAL A 1 72 ? 8.972 -0.830 -5.779 1.00 96.00 72 VAL A O 1
ATOM 565 N N . CYS A 1 73 ? 10.351 -2.440 -6.526 1.00 95.56 73 CYS A N 1
ATOM 566 C CA . CYS A 1 73 ? 11.249 -2.366 -5.375 1.00 95.56 73 CYS A CA 1
ATOM 567 C C . CYS A 1 73 ? 12.007 -1.030 -5.336 1.00 95.56 73 CYS A C 1
ATOM 569 O O . CYS A 1 73 ? 12.853 -0.768 -6.187 1.00 95.56 73 CYS A O 1
ATOM 571 N N . ASN A 1 74 ? 11.815 -0.230 -4.288 1.00 93.88 74 ASN A N 1
ATOM 572 C CA . ASN A 1 74 ? 12.619 0.980 -4.048 1.00 93.88 74 ASN A CA 1
ATOM 573 C C . ASN A 1 74 ? 13.621 0.820 -2.885 1.00 93.88 74 ASN A C 1
ATOM 575 O O . ASN A 1 74 ? 14.180 1.794 -2.383 1.00 93.88 74 ASN A O 1
ATOM 579 N N . GLY A 1 75 ? 13.882 -0.421 -2.459 1.00 93.75 75 GLY A N 1
ATOM 580 C CA . GLY A 1 75 ? 14.883 -0.716 -1.435 1.00 93.75 75 GLY A CA 1
ATOM 581 C C . GLY A 1 75 ? 16.303 -0.356 -1.887 1.00 93.75 75 GLY A C 1
ATOM 582 O O . GLY A 1 75 ? 16.619 -0.401 -3.075 1.00 93.75 75 GLY A O 1
ATOM 583 N N . THR A 1 76 ? 17.195 -0.064 -0.938 1.00 94.62 76 THR A N 1
ATOM 584 C CA . THR A 1 76 ? 18.554 0.436 -1.222 1.00 94.62 76 THR A CA 1
ATOM 585 C C . THR A 1 76 ? 19.324 -0.428 -2.222 1.00 94.62 76 THR A C 1
ATOM 587 O O . THR A 1 76 ? 19.921 0.106 -3.149 1.00 94.62 76 THR A O 1
ATOM 590 N N . ALA A 1 77 ? 19.275 -1.759 -2.092 1.00 95.25 77 ALA A N 1
ATOM 591 C CA . ALA A 1 77 ? 19.942 -2.664 -3.033 1.00 95.25 77 ALA A CA 1
ATOM 592 C C . ALA A 1 77 ? 19.371 -2.558 -4.462 1.00 95.25 77 ALA A C 1
ATOM 594 O O . ALA A 1 77 ? 20.132 -2.494 -5.422 1.00 95.25 77 ALA A O 1
ATOM 595 N N . CYS A 1 78 ? 18.043 -2.467 -4.596 1.00 95.06 78 CYS A N 1
ATOM 596 C CA . CYS A 1 78 ? 17.351 -2.288 -5.875 1.00 95.06 78 CYS A CA 1
ATOM 597 C C . CYS A 1 78 ? 17.720 -0.950 -6.539 1.00 95.06 78 CYS A C 1
ATOM 599 O O . CYS A 1 78 ? 17.929 -0.894 -7.751 1.00 95.06 78 CYS A O 1
ATOM 601 N N . MET A 1 79 ? 17.850 0.113 -5.738 1.00 94.25 79 MET A N 1
ATOM 602 C CA . MET A 1 79 ? 18.260 1.438 -6.210 1.00 94.25 79 MET A CA 1
ATOM 603 C C . MET A 1 79 ? 19.736 1.470 -6.630 1.00 94.25 79 MET A C 1
ATOM 605 O O . MET A 1 79 ? 20.057 2.039 -7.668 1.00 94.25 79 MET A O 1
ATOM 609 N N . VAL A 1 80 ? 20.625 0.811 -5.877 1.00 95.44 80 VAL A N 1
ATOM 610 C CA . VAL A 1 80 ? 22.055 0.681 -6.223 1.00 95.44 80 VAL A CA 1
ATOM 611 C C . VAL A 1 80 ? 22.257 -0.142 -7.497 1.00 95.44 80 VAL A C 1
ATOM 613 O O . VAL A 1 80 ? 23.136 0.183 -8.290 1.00 95.44 80 VAL A O 1
ATOM 616 N N . ALA A 1 81 ? 21.432 -1.167 -7.734 1.00 95.50 81 ALA A N 1
ATOM 617 C CA . ALA A 1 81 ? 21.471 -1.940 -8.975 1.00 95.50 81 ALA A CA 1
ATOM 618 C C . ALA A 1 81 ? 21.129 -1.099 -10.223 1.00 95.50 81 ALA A C 1
ATOM 620 O O . ALA A 1 81 ? 21.515 -1.467 -11.330 1.00 95.50 81 ALA A O 1
ATOM 621 N N . GLY A 1 82 ? 20.410 0.022 -10.063 1.00 95.31 82 GLY A N 1
ATOM 622 C CA . GLY A 1 82 ? 20.121 0.968 -11.149 1.00 95.31 82 GLY A CA 1
ATOM 623 C C . GLY A 1 82 ? 19.135 0.460 -12.209 1.00 95.31 82 GLY A C 1
ATOM 624 O O . GLY A 1 82 ? 19.005 1.053 -13.275 1.00 95.31 82 GLY A O 1
ATOM 625 N N . THR A 1 83 ? 18.426 -0.635 -11.942 1.00 95.50 83 THR A N 1
ATOM 626 C CA . THR A 1 83 ? 17.538 -1.311 -12.905 1.00 95.50 83 THR A CA 1
ATOM 627 C C . THR A 1 83 ? 16.078 -0.856 -12.844 1.00 95.50 83 THR A C 1
ATOM 629 O O . THR A 1 83 ? 15.293 -1.198 -13.731 1.00 95.50 83 THR A O 1
ATOM 632 N N . GLN A 1 84 ? 15.701 -0.074 -11.826 1.00 94.50 84 GLN A N 1
ATOM 633 C CA . GLN A 1 84 ? 14.303 0.280 -11.548 1.00 94.50 84 GLN A CA 1
ATOM 634 C C . GLN A 1 84 ? 13.652 1.081 -12.680 1.00 94.50 84 GLN A C 1
ATOM 636 O O . GLN A 1 84 ? 12.484 0.863 -12.987 1.00 94.50 84 GLN A O 1
ATOM 641 N N . ASP A 1 85 ? 14.405 1.951 -13.357 1.00 95.12 85 ASP A N 1
ATOM 642 C CA . ASP A 1 85 ? 13.888 2.721 -14.495 1.00 95.12 85 ASP A CA 1
ATOM 643 C C . ASP A 1 85 ? 13.559 1.827 -15.695 1.00 95.12 85 ASP A C 1
ATOM 645 O O . ASP A 1 85 ? 12.555 2.037 -16.378 1.00 95.12 85 ASP A O 1
ATOM 649 N N . GLY A 1 86 ? 14.392 0.813 -15.951 1.00 96.25 86 GLY A N 1
ATOM 650 C CA . GLY A 1 86 ? 14.131 -0.191 -16.982 1.00 96.25 86 GLY A CA 1
ATOM 651 C C . GLY A 1 86 ? 12.900 -1.024 -16.637 1.00 96.25 86 GLY A C 1
ATOM 652 O O . GLY A 1 86 ? 11.995 -1.158 -17.456 1.00 96.25 86 GLY A O 1
ATOM 653 N N . LEU A 1 87 ? 12.820 -1.495 -15.392 1.00 96.00 87 LEU A N 1
ATOM 654 C CA . LEU A 1 87 ? 11.685 -2.263 -14.887 1.00 96.00 87 LEU A CA 1
ATOM 655 C C . LEU A 1 87 ? 10.367 -1.477 -14.969 1.00 96.00 87 LEU A C 1
ATOM 657 O O . LEU A 1 87 ? 9.378 -1.996 -15.478 1.00 96.00 87 LEU A O 1
ATOM 661 N N . LYS A 1 88 ? 10.355 -0.204 -14.553 1.00 96.69 88 LYS A N 1
ATOM 662 C CA . LYS A 1 88 ? 9.179 0.676 -14.670 1.00 96.69 88 LYS A CA 1
ATOM 663 C C . LYS A 1 88 ? 8.722 0.832 -16.121 1.00 96.69 88 LYS A C 1
ATOM 665 O O . LYS A 1 88 ? 7.523 0.787 -16.382 1.00 96.69 88 LYS A O 1
ATOM 670 N N . LYS A 1 89 ? 9.654 0.982 -17.070 1.00 97.44 89 LYS A N 1
ATOM 671 C CA . LYS A 1 89 ? 9.333 1.067 -18.507 1.00 97.44 89 LYS A CA 1
ATOM 672 C C . LYS A 1 89 ? 8.732 -0.225 -19.049 1.00 97.44 89 LYS A C 1
ATOM 674 O O . LYS A 1 89 ? 7.819 -0.156 -19.865 1.00 97.44 89 LYS A O 1
ATOM 679 N N . GLU A 1 90 ? 9.226 -1.382 -18.616 1.00 97.19 90 GLU A N 1
ATOM 680 C CA . GLU A 1 90 ? 8.646 -2.671 -19.004 1.00 97.19 90 GLU A CA 1
ATOM 681 C C . GLU A 1 90 ? 7.243 -2.853 -18.413 1.00 97.19 90 GLU A C 1
ATOM 683 O O . GLU A 1 90 ? 6.311 -3.177 -19.144 1.00 97.19 90 GLU A O 1
ATOM 688 N N . LEU A 1 91 ? 7.051 -2.544 -17.127 1.00 97.56 91 LEU A N 1
ATOM 689 C CA . LEU A 1 91 ? 5.737 -2.615 -16.479 1.00 97.56 91 LEU A CA 1
ATOM 690 C C . LEU A 1 91 ? 4.712 -1.664 -17.110 1.00 97.56 91 LEU A C 1
ATOM 692 O O . LEU A 1 91 ? 3.552 -2.041 -17.260 1.00 97.56 91 LEU A O 1
ATOM 696 N N . ALA A 1 92 ? 5.134 -0.478 -17.557 1.00 97.69 92 ALA A N 1
ATOM 697 C CA . ALA A 1 92 ? 4.269 0.491 -18.235 1.00 97.69 92 ALA A CA 1
ATOM 698 C C . ALA A 1 92 ? 3.711 0.002 -19.588 1.00 97.69 92 ALA A C 1
ATOM 700 O O . ALA A 1 92 ? 2.813 0.628 -20.144 1.00 97.69 92 ALA A O 1
ATOM 701 N N . LYS A 1 93 ? 4.215 -1.116 -20.132 1.00 98.12 93 LYS A N 1
ATOM 702 C CA . LYS A 1 93 ? 3.622 -1.776 -21.310 1.00 98.12 93 LYS A CA 1
ATOM 703 C C . LYS A 1 93 ? 2.396 -2.624 -20.958 1.00 98.12 93 LYS A C 1
ATOM 705 O O . LYS A 1 93 ? 1.628 -2.970 -21.851 1.00 98.12 93 LYS A O 1
ATOM 710 N N . HIS A 1 94 ? 2.237 -2.980 -19.684 1.00 97.62 94 HIS A N 1
ATOM 711 C CA . HIS A 1 94 ? 1.212 -3.903 -19.192 1.00 97.62 94 HIS A CA 1
ATOM 712 C C . HIS A 1 94 ? 0.215 -3.244 -18.235 1.00 97.62 94 HIS A C 1
ATOM 714 O O . HIS A 1 94 ? -0.923 -3.698 -18.142 1.00 97.62 94 HIS A O 1
ATOM 720 N N . PHE A 1 95 ? 0.634 -2.184 -17.547 1.00 97.69 95 PHE A N 1
ATOM 721 C CA . PHE A 1 95 ? -0.148 -1.475 -16.541 1.00 97.69 95 PHE A CA 1
ATOM 722 C C . PHE A 1 95 ? -0.170 0.019 -16.838 1.00 97.69 95 PHE A C 1
ATOM 724 O O . PHE A 1 95 ? 0.807 0.572 -17.354 1.00 97.69 95 PHE A O 1
ATOM 731 N N . ALA A 1 96 ? -1.265 0.684 -16.477 1.00 97.44 96 ALA A N 1
ATOM 732 C CA . ALA A 1 96 ? -1.319 2.137 -16.537 1.00 97.44 96 ALA A CA 1
ATOM 733 C C . ALA A 1 96 ? -0.353 2.749 -15.498 1.00 97.44 96 ALA A C 1
ATOM 735 O O . ALA A 1 96 ? -0.124 2.143 -14.447 1.00 97.44 96 ALA A O 1
ATOM 736 N N . PRO A 1 97 ? 0.215 3.947 -15.736 1.00 95.50 97 PRO A N 1
ATOM 737 C CA . PRO A 1 97 ? 1.138 4.584 -14.791 1.00 95.50 97 PRO A CA 1
ATOM 738 C C . PRO A 1 97 ? 0.576 4.703 -13.366 1.00 95.50 97 PRO A C 1
ATOM 740 O O . PRO A 1 97 ? 1.291 4.507 -12.384 1.00 95.50 97 PRO A O 1
ATOM 743 N N . GLU A 1 98 ? -0.720 4.977 -13.245 1.00 95.19 98 GLU A N 1
ATOM 744 C CA . GLU A 1 98 ? -1.449 5.059 -11.985 1.00 95.19 98 GLU A CA 1
ATOM 745 C C . GLU A 1 98 ? -1.584 3.717 -11.258 1.00 95.19 98 GLU A C 1
ATOM 747 O O . GLU A 1 98 ? -1.733 3.732 -10.043 1.00 95.19 98 GLU A O 1
ATOM 752 N N . GLU A 1 99 ? -1.453 2.578 -11.939 1.00 96.06 99 GLU A N 1
ATOM 753 C CA . GLU A 1 99 ? -1.506 1.233 -11.346 1.00 96.06 99 GLU A CA 1
ATOM 754 C C . GLU A 1 99 ? -0.134 0.760 -10.838 1.00 96.06 99 GLU A C 1
ATOM 756 O O . GLU A 1 99 ? -0.049 -0.239 -10.118 1.00 96.06 99 GLU A O 1
ATOM 761 N N . IL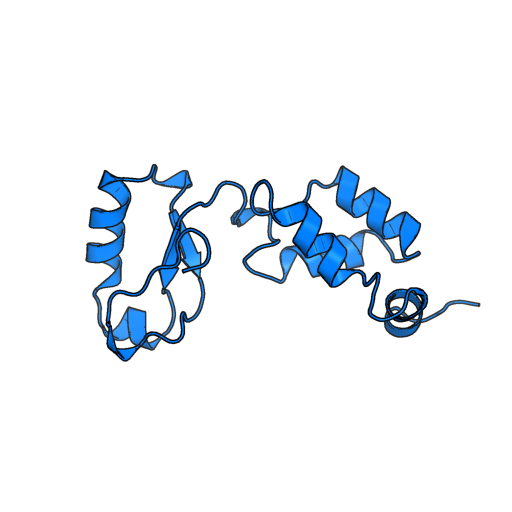E A 1 100 ? 0.942 1.474 -11.186 1.00 96.00 100 ILE A N 1
ATOM 762 C CA . ILE A 1 100 ? 2.312 1.157 -10.776 1.00 96.00 100 ILE A CA 1
ATOM 763 C C . ILE A 1 100 ? 2.632 1.918 -9.485 1.00 96.00 100 ILE A C 1
ATOM 765 O O . ILE A 1 100 ? 2.560 3.150 -9.417 1.00 96.00 100 ILE A O 1
ATOM 769 N N . GLY A 1 101 ? 2.937 1.170 -8.431 1.00 93.94 101 GLY A N 1
ATOM 770 C CA . GLY A 1 101 ? 3.351 1.668 -7.125 1.00 93.94 101 GLY A CA 1
ATOM 771 C C . GLY A 1 101 ? 4.803 1.323 -6.811 1.00 93.94 101 GLY A C 1
ATOM 772 O O . GLY A 1 101 ? 5.523 0.732 -7.618 1.00 93.94 101 GLY A O 1
ATOM 773 N N . GLU A 1 102 ? 5.225 1.666 -5.599 1.00 92.88 102 GLU A N 1
ATOM 774 C CA . GLU A 1 102 ? 6.526 1.284 -5.054 1.00 92.88 102 GLU A CA 1
ATOM 775 C C . GLU A 1 102 ? 6.360 0.609 -3.694 1.00 92.88 102 GLU A C 1
ATOM 777 O O . GLU A 1 102 ? 5.438 0.933 -2.939 1.00 92.88 102 GLU A O 1
ATOM 782 N N . MET A 1 103 ? 7.270 -0.316 -3.393 1.00 91.06 103 MET A N 1
ATOM 783 C CA . MET A 1 103 ? 7.335 -1.019 -2.115 1.00 91.06 103 MET A CA 1
ATOM 784 C C . MET A 1 103 ? 8.783 -1.142 -1.633 1.00 91.06 103 MET A C 1
ATOM 786 O O . MET A 1 103 ? 9.699 -1.472 -2.400 1.00 91.06 103 MET A O 1
ATOM 790 N N . CYS A 1 104 ? 8.975 -0.899 -0.337 1.00 90.50 104 CYS A N 1
ATOM 791 C CA . CYS A 1 104 ? 10.279 -0.948 0.309 1.00 90.50 104 CYS A CA 1
ATOM 792 C C . CYS A 1 104 ? 10.708 -2.393 0.566 1.00 90.50 104 CYS A C 1
ATOM 794 O O . CYS A 1 104 ? 10.227 -3.022 1.499 1.00 90.50 104 CYS A O 1
ATOM 796 N N . CYS A 1 105 ? 11.709 -2.855 -0.192 1.00 89.81 105 CYS A N 1
ATOM 797 C CA . CYS A 1 105 ? 12.364 -4.162 -0.053 1.00 89.81 105 CYS A CA 1
ATOM 798 C C . CYS A 1 105 ? 11.444 -5.376 -0.299 1.00 89.81 105 CYS A C 1
ATOM 800 O O . CYS A 1 105 ? 10.493 -5.630 0.426 1.00 89.81 105 CYS A O 1
ATOM 802 N N . LEU A 1 106 ? 11.799 -6.199 -1.289 1.00 92.69 106 LEU A N 1
ATOM 803 C CA . LEU A 1 106 ? 11.041 -7.407 -1.656 1.00 92.69 106 LEU A CA 1
ATOM 804 C C . LEU A 1 106 ? 11.733 -8.716 -1.251 1.00 92.69 106 LEU A C 1
ATOM 806 O O . LEU A 1 106 ? 11.329 -9.790 -1.677 1.00 92.69 106 LEU A O 1
ATOM 810 N N . GLY A 1 107 ? 12.847 -8.647 -0.514 1.00 94.00 107 GLY A N 1
ATOM 811 C CA . GLY A 1 107 ? 13.648 -9.830 -0.157 1.00 94.00 107 GLY A CA 1
ATOM 812 C C . GLY A 1 107 ? 14.364 -10.513 -1.336 1.00 94.00 107 GLY A C 1
ATOM 813 O O . GLY A 1 107 ? 15.075 -11.495 -1.144 1.00 94.00 107 GLY A O 1
ATOM 814 N N . ARG A 1 108 ? 14.237 -9.973 -2.552 1.00 93.75 108 ARG A N 1
ATOM 815 C CA . ARG A 1 108 ? 14.794 -10.512 -3.805 1.00 93.75 108 ARG A CA 1
ATOM 816 C C . ARG A 1 108 ? 15.966 -9.684 -4.339 1.00 93.75 108 ARG A C 1
ATOM 818 O O . ARG A 1 108 ? 16.119 -9.484 -5.538 1.00 93.75 108 ARG A O 1
ATOM 825 N N . CYS A 1 109 ? 16.816 -9.180 -3.443 1.00 94.62 109 CYS A N 1
ATOM 826 C CA . CYS A 1 109 ? 17.900 -8.255 -3.801 1.00 94.62 109 CYS A CA 1
ATOM 827 C C . CYS A 1 109 ? 18.865 -8.818 -4.863 1.00 94.62 109 CYS A C 1
ATOM 829 O O . CYS A 1 109 ? 19.393 -8.059 -5.663 1.00 94.62 109 CYS A O 1
ATOM 831 N N . HIS A 1 110 ? 19.071 -10.138 -4.893 1.00 93.44 110 HIS A N 1
ATOM 832 C CA . HIS A 1 110 ? 19.960 -10.813 -5.844 1.00 93.44 110 HIS A CA 1
ATOM 833 C C . HIS A 1 110 ? 19.427 -10.841 -7.288 1.00 93.44 110 HIS A C 1
ATOM 835 O O . HIS A 1 110 ? 20.199 -11.080 -8.212 1.00 93.44 110 HIS A O 1
ATOM 841 N N . GLU A 1 111 ? 18.131 -10.591 -7.493 1.00 91.25 111 GLU A N 1
ATOM 842 C CA . GLU A 1 111 ? 17.504 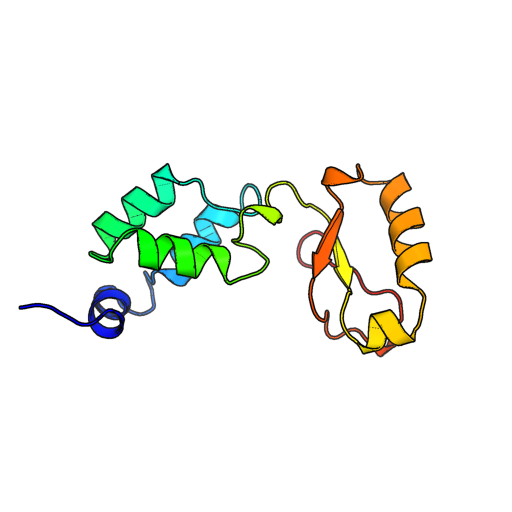-10.591 -8.820 1.00 91.25 111 GLU A CA 1
ATOM 843 C C . GLU A 1 111 ? 17.691 -9.256 -9.551 1.00 91.25 111 GLU A C 1
ATOM 845 O O . GLU A 1 111 ? 17.510 -9.191 -10.763 1.00 91.25 111 GLU A O 1
ATOM 850 N N . ASN A 1 112 ? 18.064 -8.185 -8.834 1.00 88.81 112 ASN A N 1
ATOM 851 C CA . ASN A 1 112 ? 18.286 -6.845 -9.389 1.00 88.81 112 ASN A CA 1
ATOM 852 C C . ASN A 1 112 ? 17.116 -6.317 -10.242 1.00 88.81 112 ASN A C 1
ATOM 854 O O . ASN A 1 112 ? 17.329 -5.512 -11.135 1.00 88.81 112 ASN A O 1
ATOM 858 N N . GLY A 1 113 ? 15.880 -6.748 -10.002 1.00 90.56 113 GLY A N 1
ATOM 859 C CA . GLY A 1 113 ? 14.728 -6.376 -10.835 1.00 90.56 113 GLY A CA 1
ATOM 860 C C . GLY A 1 113 ? 13.395 -6.782 -10.222 1.00 90.56 113 GLY A C 1
ATOM 861 O O . GLY A 1 113 ? 12.451 -7.086 -10.942 1.00 90.56 113 GLY A O 1
ATOM 862 N N . ALA A 1 114 ? 13.337 -6.842 -8.892 1.00 94.81 114 ALA A N 1
ATOM 863 C CA . ALA A 1 114 ? 12.177 -7.349 -8.182 1.00 94.81 114 ALA A CA 1
ATOM 864 C C . ALA A 1 114 ? 10.994 -6.368 -8.254 1.00 94.81 114 ALA A C 1
ATOM 866 O O . ALA A 1 114 ? 11.143 -5.165 -8.016 1.00 94.81 114 ALA A O 1
ATOM 867 N N . PHE A 1 115 ? 9.809 -6.916 -8.498 1.00 96.00 115 PHE A N 1
ATOM 868 C CA . PHE A 1 115 ? 8.517 -6.258 -8.341 1.00 96.00 115 PHE A CA 1
ATOM 869 C C . PHE A 1 115 ? 7.548 -7.230 -7.660 1.00 96.00 115 PHE A C 1
ATOM 871 O O . PHE A 1 115 ? 7.792 -8.433 -7.666 1.00 96.00 115 PHE A O 1
ATOM 878 N N . PHE A 1 116 ? 6.478 -6.707 -7.067 1.00 94.69 116 PHE A N 1
ATOM 879 C CA . PHE A 1 116 ? 5.405 -7.500 -6.474 1.00 94.69 116 PHE A CA 1
ATOM 880 C C . PHE A 1 116 ? 4.139 -7.389 -7.317 1.00 94.69 116 PHE A C 1
ATOM 882 O O . PHE A 1 116 ? 3.717 -6.275 -7.648 1.00 94.69 116 PHE A O 1
ATOM 889 N N . TYR A 1 117 ? 3.534 -8.526 -7.648 1.00 94.56 117 TYR A N 1
ATOM 890 C CA . TYR A 1 117 ? 2.286 -8.605 -8.402 1.00 94.56 117 TYR A CA 1
ATOM 891 C C . TYR A 1 117 ? 1.452 -9.799 -7.931 1.00 94.56 117 TYR A C 1
ATOM 893 O O . TYR A 1 117 ? 1.942 -10.924 -7.905 1.00 94.56 117 TYR A O 1
ATOM 901 N N . ASP A 1 118 ? 0.186 -9.552 -7.583 1.00 89.19 118 ASP A N 1
ATOM 902 C CA . ASP A 1 118 ? -0.797 -10.596 -7.245 1.00 89.19 118 ASP A CA 1
ATOM 903 C C . ASP A 1 118 ? -0.296 -11.613 -6.193 1.00 89.19 118 ASP A C 1
ATOM 905 O O . ASP A 1 118 ? -0.378 -12.832 -6.355 1.00 89.19 118 ASP A O 1
ATOM 909 N N . GLY A 1 119 ? 0.306 -11.106 -5.111 1.00 86.12 119 GLY A N 1
ATOM 910 C CA . GLY A 1 119 ? 0.810 -11.950 -4.023 1.00 86.12 119 GLY A CA 1
ATOM 911 C C . GLY A 1 119 ? 2.178 -12.594 -4.276 1.00 86.12 119 GLY A C 1
ATOM 912 O O . GLY A 1 119 ? 2.563 -13.475 -3.503 1.00 86.12 119 GLY A O 1
ATOM 913 N N . ARG A 1 120 ? 2.904 -12.207 -5.334 1.00 86.31 120 ARG A N 1
ATOM 914 C CA . ARG A 1 120 ? 4.175 -12.829 -5.744 1.00 86.31 120 ARG A CA 1
ATOM 915 C C . ARG A 1 120 ? 5.290 -11.832 -6.000 1.00 86.31 120 ARG A C 1
ATOM 917 O O . ARG A 1 120 ? 4.978 -10.717 -6.470 1.00 86.31 120 ARG A O 1
#

Radius of gyration: 17.36 Å; chains: 1; bounding box: 39×23×54 Å

Secondary structure (DSSP, 8-state):
-PPPHHHHHGGG-SSS-HHHHHHHHHTTTSS--HHHHHHHHHHHT--HHHHHHHHHHSGGGSGGGTT--EEEE-SHHHHHHT-HHHHHHHHTTTS-GGGEEEES--S-GGGS--EEETT-